Protein AF-A0A2P4PUT4-F1 (afdb_monomer_lite)

Sequence (90 aa):
MIREDNSAEIYDNPSMAAVIDFKWNAARNHFLRHGLIYLAFAIIFALLNGAIQIEQVEGGFDFVGLIIALVLFYWLGFYLLNTERIQLKY

Radius of gyration: 20.37 Å; chains: 1; bounding box: 58×31×41 Å

Structure (mmCIF, N/CA/C/O backbone):
data_AF-A0A2P4PUT4-F1
#
_entry.id   AF-A0A2P4PUT4-F1
#
loop_
_atom_site.group_PDB
_atom_site.id
_atom_site.type_symbol
_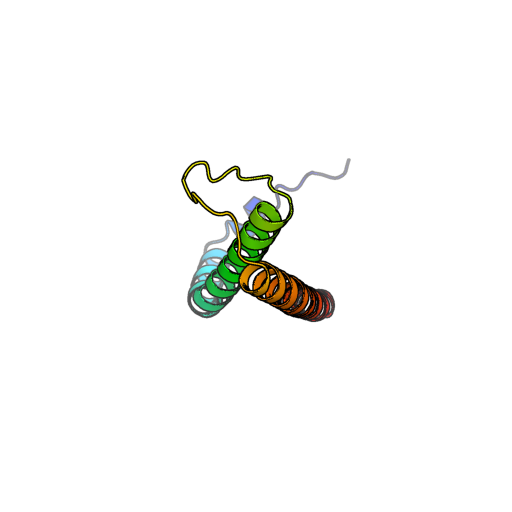atom_site.label_atom_id
_atom_site.label_alt_id
_atom_site.label_comp_id
_atom_site.label_asym_id
_atom_site.label_entity_id
_atom_site.label_seq_id
_atom_site.pdbx_PDB_ins_code
_atom_site.Cartn_x
_atom_site.Cartn_y
_atom_site.Cartn_z
_atom_site.occupancy
_atom_site.B_iso_or_equiv
_atom_site.auth_seq_id
_atom_site.auth_comp_id
_atom_site.auth_asym_id
_atom_site.auth_atom_id
_atom_site.pdbx_PDB_model_num
ATOM 1 N N . MET A 1 1 ? -36.420 20.184 -0.085 1.00 40.41 1 MET A N 1
ATOM 2 C CA . MET A 1 1 ? -35.085 20.688 0.298 1.00 40.41 1 MET A CA 1
ATOM 3 C C . MET A 1 1 ? -34.503 19.700 1.289 1.00 40.41 1 MET A C 1
ATOM 5 O O . MET A 1 1 ? -34.952 19.670 2.426 1.00 40.41 1 MET A O 1
ATOM 9 N N . ILE A 1 2 ? -33.609 18.825 0.830 1.00 49.62 2 ILE A N 1
ATOM 10 C CA . ILE A 1 2 ? -32.769 18.024 1.726 1.00 49.62 2 ILE A CA 1
ATOM 11 C C . ILE A 1 2 ? -31.850 19.042 2.398 1.00 49.62 2 ILE A C 1
ATOM 13 O O . ILE A 1 2 ? -31.137 19.757 1.698 1.00 49.62 2 ILE A O 1
ATOM 17 N N . ARG A 1 3 ? -31.972 19.215 3.719 1.00 55.94 3 ARG A N 1
ATOM 18 C CA . ARG A 1 3 ? -31.004 20.016 4.469 1.00 55.94 3 ARG A CA 1
ATOM 19 C C . ARG A 1 3 ? -29.685 19.272 4.351 1.00 55.94 3 ARG A C 1
ATOM 21 O O . ARG A 1 3 ? -29.621 18.085 4.655 1.00 55.94 3 ARG A O 1
ATOM 28 N N . GLU A 1 4 ? -28.682 19.961 3.842 1.00 59.00 4 GLU A N 1
ATOM 29 C CA . GLU A 1 4 ? -27.289 19.555 3.920 1.00 59.00 4 GLU A CA 1
ATOM 30 C C . GLU A 1 4 ? -26.905 19.668 5.399 1.00 59.00 4 GLU A C 1
ATOM 32 O O . GLU A 1 4 ? -26.360 20.675 5.841 1.00 59.00 4 GLU A O 1
ATOM 37 N N . ASP A 1 5 ? -27.359 18.700 6.204 1.00 57.00 5 ASP A N 1
ATOM 38 C CA . ASP A 1 5 ? -26.906 18.557 7.580 1.00 57.00 5 ASP A CA 1
ATOM 39 C C . ASP A 1 5 ? -25.399 18.380 7.482 1.00 57.00 5 ASP A C 1
ATOM 41 O O . ASP A 1 5 ? -24.908 17.412 6.894 1.00 57.00 5 ASP A O 1
ATOM 45 N N . ASN A 1 6 ? -24.674 19.370 7.993 1.00 62.84 6 ASN A N 1
ATOM 46 C CA . ASN A 1 6 ? -23.231 19.353 8.073 1.00 62.84 6 ASN A CA 1
ATOM 47 C C . ASN A 1 6 ? -22.847 18.172 8.967 1.00 62.84 6 ASN A C 1
ATOM 49 O O . ASN A 1 6 ? -22.769 18.302 10.185 1.00 62.84 6 ASN A O 1
ATOM 53 N N . SER A 1 7 ? -22.658 16.992 8.373 1.00 61.56 7 SER A N 1
ATOM 54 C CA . SER A 1 7 ? -22.453 15.733 9.092 1.00 61.56 7 SER A CA 1
ATOM 55 C C . SER A 1 7 ? -21.272 15.806 10.056 1.00 61.56 7 SER A C 1
ATOM 57 O O . SER A 1 7 ? -21.233 15.054 11.021 1.00 61.56 7 SER A O 1
ATOM 59 N N . ALA A 1 8 ? -20.335 16.730 9.822 1.00 62.72 8 ALA A N 1
ATOM 60 C CA . ALA A 1 8 ? -19.235 17.040 10.723 1.00 62.72 8 ALA A CA 1
ATOM 61 C C . ALA A 1 8 ? -19.703 17.472 12.127 1.00 62.72 8 ALA A C 1
ATOM 63 O O . ALA A 1 8 ? -19.078 17.084 13.106 1.00 62.72 8 ALA A O 1
ATOM 64 N N . GLU A 1 9 ? -20.826 18.187 12.244 1.00 68.50 9 GLU A N 1
ATOM 65 C CA . GLU A 1 9 ? -21.376 18.663 13.523 1.00 68.50 9 GLU A CA 1
ATOM 66 C C . GLU A 1 9 ? -21.880 17.504 14.404 1.00 68.50 9 GLU A C 1
ATOM 68 O O . GLU A 1 9 ? -21.811 17.568 15.627 1.00 68.50 9 GLU A O 1
ATOM 73 N N . ILE A 1 10 ? -22.296 16.386 13.794 1.00 69.75 10 ILE A N 1
ATOM 74 C CA . ILE A 1 10 ? -22.685 15.159 14.514 1.00 69.75 10 ILE A CA 1
ATOM 75 C C . ILE A 1 10 ? -21.460 14.500 15.170 1.00 69.75 10 ILE A C 1
ATOM 77 O O . ILE A 1 10 ? -21.564 13.939 16.264 1.00 69.75 10 ILE A O 1
ATOM 81 N N . TYR A 1 11 ? -20.297 14.578 14.513 1.00 68.06 11 TYR A N 1
ATOM 82 C CA . TYR A 1 11 ? -19.034 14.039 15.023 1.00 68.06 11 TYR A CA 1
ATOM 83 C C . TYR A 1 11 ? -18.323 14.987 15.999 1.00 68.06 11 TYR A C 1
ATOM 85 O O . TYR A 1 11 ? -17.460 14.527 16.746 1.00 68.06 11 TYR A O 1
ATOM 93 N N . ASP 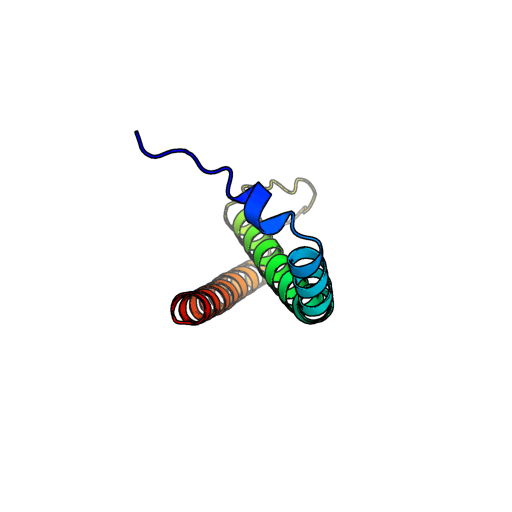A 1 12 ? -18.729 16.258 16.066 1.00 76.44 12 ASP A N 1
ATOM 94 C CA . ASP A 1 12 ? -18.200 17.281 16.983 1.00 76.44 12 ASP A CA 1
ATOM 95 C C . ASP A 1 12 ? -18.807 17.188 18.402 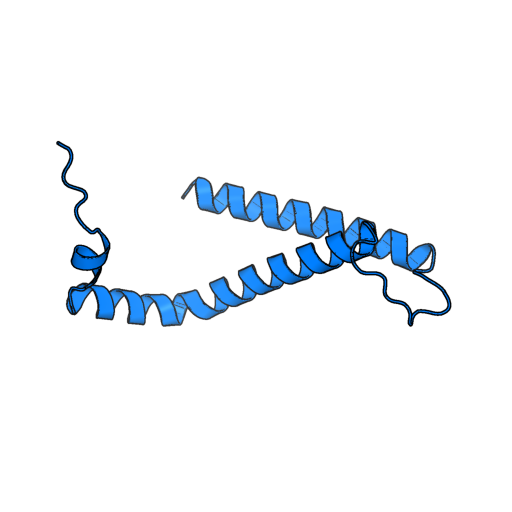1.00 76.44 12 ASP A C 1
ATOM 97 O O . ASP A 1 12 ? -18.909 18.153 19.157 1.00 76.44 12 ASP A O 1
ATOM 101 N N . ASN A 1 13 ? -19.243 15.985 18.785 1.00 84.94 13 ASN A N 1
ATOM 102 C CA . ASN A 1 13 ? -19.659 15.663 20.143 1.00 84.94 13 ASN A CA 1
ATOM 103 C C . ASN A 1 13 ? -18.441 15.146 20.936 1.00 84.94 13 ASN A C 1
ATOM 105 O O . ASN A 1 13 ? -17.801 14.183 20.493 1.00 84.94 13 ASN A O 1
ATOM 109 N N . PRO A 1 14 ? -18.148 15.676 22.141 1.00 86.81 14 PRO A N 1
ATOM 110 C CA . PRO A 1 14 ? -17.021 15.227 22.965 1.00 86.81 14 PRO A CA 1
ATOM 111 C C . PRO A 1 14 ? -17.022 13.717 23.249 1.00 86.81 14 PRO A C 1
ATOM 113 O O . PRO A 1 14 ? -15.958 13.102 23.331 1.00 86.81 14 PRO A O 1
ATOM 116 N N . SER A 1 15 ? -18.195 13.083 23.354 1.00 87.00 15 SER A N 1
ATOM 117 C CA . SER A 1 15 ? -18.282 11.626 23.512 1.00 87.00 15 SER A CA 1
ATOM 118 C C . SER A 1 15 ? -17.828 10.876 22.258 1.00 87.00 15 SER A C 1
ATOM 120 O O . SER A 1 15 ? -17.176 9.838 22.360 1.00 87.00 15 SER A O 1
ATOM 122 N N . MET A 1 16 ? -18.142 11.400 21.074 1.00 85.88 16 MET A N 1
ATOM 123 C CA . MET A 1 16 ? -17.765 10.787 19.803 1.00 85.88 16 MET A CA 1
ATOM 124 C C . MET A 1 16 ? -16.269 10.963 19.529 1.00 85.88 16 MET A C 1
ATOM 126 O O . MET A 1 16 ? -15.603 9.993 19.165 1.00 85.88 16 MET A O 1
ATOM 130 N N . ALA A 1 17 ? -15.722 12.145 19.822 1.00 85.75 17 ALA A N 1
ATOM 131 C CA . ALA A 1 17 ? -14.287 12.414 19.759 1.00 85.75 17 ALA A CA 1
ATOM 132 C C . ALA A 1 17 ? -13.474 11.466 20.663 1.00 85.75 17 ALA A C 1
ATOM 134 O O . ALA A 1 17 ? -12.485 10.887 20.216 1.00 85.75 17 ALA A O 1
ATOM 135 N N . ALA A 1 18 ? -13.928 11.224 21.899 1.00 88.88 18 ALA A N 1
ATOM 136 C CA . ALA A 1 18 ? -13.257 10.308 22.826 1.00 88.88 18 ALA A CA 1
ATOM 137 C C . ALA A 1 18 ? -13.248 8.849 22.330 1.00 88.88 18 ALA A C 1
ATOM 139 O O . ALA A 1 18 ? -12.243 8.145 22.455 1.00 88.88 18 ALA A O 1
ATOM 140 N N . VAL A 1 19 ? -14.352 8.383 21.733 1.00 88.88 19 VAL A N 1
ATOM 141 C CA . VAL A 1 19 ? -14.432 7.030 21.154 1.00 88.88 19 VAL A CA 1
ATOM 142 C C . VAL A 1 19 ? -13.533 6.899 19.925 1.00 88.88 19 VAL A C 1
ATOM 144 O O . VAL A 1 19 ? -12.889 5.859 19.751 1.00 88.88 19 VAL A O 1
ATOM 147 N N . ILE A 1 20 ? -13.477 7.934 19.081 1.00 87.31 20 ILE A N 1
ATOM 148 C CA . ILE A 1 20 ? -12.590 7.971 17.915 1.00 87.31 20 ILE A CA 1
ATOM 149 C C . ILE A 1 20 ? -11.134 7.909 18.368 1.00 87.31 20 ILE A C 1
ATOM 151 O O . ILE A 1 20 ? -10.411 7.062 17.858 1.00 87.31 20 ILE A O 1
ATOM 155 N N . ASP A 1 21 ? -10.712 8.713 19.346 1.00 89.38 21 ASP A N 1
ATOM 156 C CA . ASP A 1 21 ? -9.320 8.723 19.819 1.00 89.38 21 ASP A CA 1
ATOM 157 C C . ASP A 1 21 ? -8.906 7.367 20.422 1.00 89.38 21 ASP A C 1
ATOM 159 O O . ASP A 1 21 ? -7.867 6.795 20.070 1.00 89.38 21 ASP A O 1
ATOM 163 N N . PHE A 1 22 ? -9.790 6.762 21.226 1.00 88.62 22 PHE A N 1
ATOM 164 C CA . PHE A 1 22 ? -9.575 5.425 21.782 1.00 88.62 22 PHE A CA 1
ATOM 165 C C . PHE A 1 22 ? -9.396 4.355 20.691 1.00 88.62 22 PHE A C 1
ATOM 167 O O . PHE A 1 22 ? -8.454 3.558 20.736 1.00 88.62 22 PHE A O 1
ATOM 174 N N . LYS A 1 23 ? -10.281 4.332 19.683 1.00 90.56 23 LYS A N 1
ATOM 175 C CA . LYS A 1 23 ? -10.211 3.357 18.580 1.00 90.56 23 LYS A CA 1
ATOM 176 C C . LYS A 1 23 ? -9.072 3.656 17.608 1.00 90.56 23 LYS A C 1
ATOM 178 O O . LYS A 1 23 ? -8.452 2.723 17.095 1.00 90.56 23 LYS A O 1
ATOM 183 N N . TRP A 1 24 ? -8.775 4.929 17.367 1.00 90.81 24 TRP A N 1
ATOM 184 C CA . TRP A 1 24 ? -7.715 5.369 16.469 1.00 90.81 24 TRP A CA 1
ATOM 185 C C . TRP A 1 24 ? -6.357 4.900 16.964 1.00 90.81 24 TRP A C 1
ATOM 187 O O . TRP A 1 24 ? -5.588 4.375 16.168 1.00 90.81 24 TRP A O 1
ATOM 197 N N . ASN A 1 25 ? -6.070 4.980 18.264 1.00 89.00 25 ASN A N 1
ATOM 198 C CA . ASN A 1 25 ? -4.786 4.510 18.783 1.00 89.00 25 ASN A CA 1
ATOM 199 C C . ASN A 1 25 ? -4.533 3.017 18.475 1.00 89.00 25 ASN A C 1
ATOM 201 O O . ASN A 1 25 ? -3.414 2.641 18.126 1.00 89.00 25 ASN A O 1
ATOM 205 N N . ALA A 1 26 ? -5.579 2.182 18.515 1.00 87.88 26 ALA A N 1
ATOM 206 C CA . ALA A 1 26 ? -5.499 0.773 18.126 1.00 87.88 26 ALA A CA 1
ATOM 207 C C . ALA A 1 26 ? -5.432 0.570 16.596 1.00 87.88 26 ALA A C 1
ATOM 209 O O . ALA A 1 26 ? -4.692 -0.289 16.115 1.00 87.88 26 ALA A O 1
ATOM 210 N N . ALA A 1 27 ? -6.174 1.363 15.818 1.00 88.88 27 ALA A N 1
ATOM 211 C CA . ALA A 1 27 ? -6.258 1.232 14.360 1.00 88.88 27 ALA A CA 1
ATOM 212 C C . ALA A 1 27 ? -5.100 1.905 13.596 1.00 88.88 27 ALA A C 1
ATOM 214 O O . ALA A 1 27 ? -4.798 1.515 12.466 1.00 88.88 27 ALA A O 1
ATOM 215 N N . ARG A 1 28 ? -4.420 2.885 14.203 1.00 89.81 28 ARG A N 1
ATOM 216 C CA . ARG A 1 28 ? -3.420 3.757 13.563 1.00 89.81 28 ARG A CA 1
ATOM 217 C C . ARG A 1 28 ? -2.305 2.966 12.901 1.00 89.81 28 ARG A C 1
ATOM 219 O O . ARG A 1 28 ? -1.953 3.246 11.762 1.00 89.81 28 ARG A O 1
ATOM 226 N N . ASN A 1 29 ? -1.756 1.969 13.592 1.00 90.31 29 ASN A N 1
ATOM 227 C CA . ASN A 1 29 ? -0.644 1.194 13.044 1.00 90.31 29 ASN A CA 1
ATOM 228 C C . ASN A 1 29 ? -1.072 0.370 11.819 1.00 90.31 29 ASN A C 1
ATOM 230 O O . ASN A 1 29 ? -0.345 0.295 10.832 1.00 90.31 29 ASN A O 1
ATOM 234 N N . HIS A 1 30 ? -2.277 -0.209 11.860 1.00 89.19 30 HIS A N 1
ATOM 235 C CA . HIS A 1 30 ? -2.836 -0.933 10.722 1.00 89.19 30 HIS A CA 1
ATOM 236 C C . HIS A 1 30 ? -3.089 0.009 9.539 1.00 89.19 30 HIS A C 1
ATOM 238 O O . HIS A 1 30 ? -2.669 -0.288 8.423 1.00 89.19 30 HIS A O 1
ATOM 244 N N . PHE A 1 31 ? -3.707 1.166 9.790 1.00 88.88 31 PHE A N 1
ATOM 245 C CA . PHE A 1 31 ? -3.971 2.177 8.769 1.00 88.88 31 PHE A CA 1
ATOM 246 C C . PHE A 1 31 ? -2.680 2.690 8.116 1.00 88.88 31 PHE A C 1
ATOM 248 O O . PHE A 1 31 ? -2.567 2.673 6.893 1.00 88.88 31 PHE A O 1
ATOM 255 N N . LEU A 1 32 ? -1.676 3.067 8.915 1.00 91.75 32 LEU A N 1
ATOM 256 C CA . LEU A 1 32 ? -0.386 3.542 8.407 1.00 91.75 32 LEU A CA 1
ATOM 257 C C . LEU A 1 32 ? 0.337 2.465 7.598 1.00 91.75 32 LEU A C 1
ATOM 259 O O . LEU A 1 32 ? 0.824 2.747 6.506 1.00 91.75 32 LEU A O 1
ATOM 263 N N . ARG A 1 33 ? 0.371 1.219 8.086 1.00 90.50 33 ARG A N 1
ATOM 264 C CA . ARG A 1 33 ? 0.968 0.101 7.343 1.00 90.50 33 ARG A CA 1
ATOM 265 C C . ARG A 1 33 ? 0.263 -0.116 6.007 1.00 90.50 33 ARG A C 1
ATOM 267 O O . ARG A 1 33 ? 0.930 -0.331 5.001 1.00 90.50 33 ARG A O 1
ATOM 274 N N . HIS A 1 34 ? -1.064 -0.068 5.998 1.00 91.12 34 HIS A N 1
ATOM 275 C CA . HIS A 1 34 ? -1.842 -0.244 4.781 1.00 91.12 34 HIS A CA 1
ATOM 276 C C . HIS A 1 34 ? -1.580 0.896 3.787 1.00 91.12 34 HIS A C 1
ATOM 278 O O . HIS A 1 34 ? -1.251 0.628 2.636 1.00 91.12 34 HIS A O 1
ATOM 284 N N . GLY A 1 35 ? -1.587 2.150 4.248 1.00 90.19 35 GLY A N 1
ATOM 285 C CA . GLY A 1 35 ? -1.255 3.316 3.426 1.00 90.19 35 GLY A CA 1
ATOM 286 C C . GLY A 1 35 ? 0.165 3.271 2.847 1.00 90.19 35 GLY A C 1
ATOM 287 O O . GLY A 1 35 ? 0.357 3.565 1.670 1.00 90.19 35 GLY A O 1
ATOM 288 N N . LEU A 1 36 ? 1.157 2.823 3.626 1.00 92.62 36 LEU A N 1
ATOM 289 C CA . LEU A 1 36 ? 2.530 2.637 3.139 1.00 92.62 36 LEU A CA 1
ATOM 290 C C . LEU A 1 36 ? 2.624 1.576 2.034 1.00 92.62 36 LEU A C 1
ATOM 292 O O . LEU A 1 36 ? 3.404 1.737 1.099 1.00 92.62 36 LEU A O 1
ATOM 296 N N . ILE A 1 37 ? 1.819 0.513 2.109 1.00 92.69 37 ILE A N 1
ATOM 297 C CA . ILE A 1 37 ? 1.753 -0.522 1.069 1.00 92.69 37 ILE A CA 1
ATOM 298 C C . ILE A 1 37 ? 1.166 0.049 -0.236 1.00 92.69 37 ILE A C 1
ATOM 300 O O . ILE A 1 37 ? 1.715 -0.220 -1.305 1.00 92.69 37 ILE A O 1
ATOM 304 N N . TYR A 1 38 ? 0.119 0.882 -0.164 1.00 92.50 38 TYR A N 1
ATOM 305 C CA . TYR A 1 38 ? -0.400 1.610 -1.335 1.00 92.50 38 TYR A CA 1
ATOM 306 C C . TYR A 1 38 ? 0.638 2.553 -1.939 1.00 92.50 38 TYR A C 1
ATOM 308 O O . TYR A 1 38 ? 0.792 2.601 -3.158 1.00 92.50 38 TYR A O 1
ATOM 316 N N . LEU A 1 39 ? 1.381 3.273 -1.097 1.00 92.81 39 LEU A N 1
ATOM 317 C CA . LEU A 1 39 ? 2.437 4.173 -1.551 1.00 92.81 39 LEU A CA 1
ATOM 318 C C . LEU A 1 39 ? 3.558 3.401 -2.261 1.00 92.81 39 LEU A C 1
ATOM 320 O O . LEU A 1 39 ? 3.976 3.792 -3.349 1.00 92.81 39 LEU A O 1
ATOM 324 N N . ALA A 1 40 ? 3.998 2.271 -1.702 1.00 91.25 40 ALA A N 1
ATOM 325 C CA . ALA A 1 40 ? 4.990 1.407 -2.339 1.00 91.25 40 ALA A CA 1
ATOM 326 C C . ALA A 1 40 ? 4.497 0.867 -3.693 1.00 91.25 40 ALA A C 1
ATOM 328 O O . ALA A 1 40 ? 5.240 0.889 -4.674 1.00 91.25 40 ALA A O 1
ATOM 329 N N . PHE A 1 41 ? 3.233 0.440 -3.773 1.00 92.56 41 PHE A N 1
ATOM 330 C CA . PHE A 1 41 ? 2.614 0.002 -5.025 1.00 92.56 41 PHE A CA 1
ATOM 331 C C . PHE A 1 41 ? 2.586 1.121 -6.080 1.00 92.56 41 PHE A C 1
ATOM 333 O O . PHE A 1 41 ? 2.967 0.888 -7.228 1.00 92.56 41 PHE A O 1
ATOM 340 N N . ALA A 1 42 ? 2.213 2.344 -5.692 1.00 91.25 42 ALA A N 1
ATOM 341 C CA . ALA A 1 42 ? 2.193 3.502 -6.585 1.00 91.25 42 ALA A CA 1
ATOM 342 C C . ALA A 1 42 ? 3.594 3.875 -7.102 1.00 91.25 42 ALA A C 1
ATOM 344 O O . ALA A 1 42 ? 3.744 4.206 -8.278 1.00 91.25 42 ALA A O 1
ATOM 345 N N . ILE A 1 43 ? 4.631 3.769 -6.262 1.00 89.38 43 ILE A N 1
ATOM 346 C CA . ILE A 1 43 ? 6.023 3.982 -6.686 1.00 89.38 43 ILE A CA 1
ATOM 347 C C . ILE A 1 43 ? 6.433 2.934 -7.724 1.00 89.38 43 ILE A C 1
ATOM 349 O O . ILE A 1 43 ? 6.960 3.296 -8.772 1.00 89.38 43 ILE A O 1
ATOM 353 N N . ILE A 1 44 ? 6.158 1.648 -7.478 1.00 88.81 44 ILE A N 1
ATOM 354 C CA . ILE A 1 44 ? 6.480 0.573 -8.433 1.00 88.81 44 ILE A CA 1
ATOM 355 C C . ILE A 1 44 ? 5.749 0.799 -9.763 1.00 88.81 44 ILE A C 1
ATOM 357 O O . ILE A 1 44 ? 6.353 0.663 -10.825 1.00 88.81 44 ILE A O 1
ATOM 361 N N . PHE A 1 45 ? 4.479 1.208 -9.720 1.00 89.44 45 PHE A N 1
ATOM 362 C CA . PHE A 1 45 ? 3.720 1.572 -10.916 1.00 89.44 45 PHE A CA 1
ATOM 363 C C . PHE A 1 45 ? 4.376 2.723 -11.688 1.00 89.44 45 PHE A C 1
ATOM 365 O O . PHE A 1 45 ? 4.542 2.639 -12.906 1.00 89.44 45 PHE A O 1
ATOM 372 N N . ALA A 1 46 ? 4.765 3.790 -10.989 1.00 87.44 46 ALA A N 1
ATOM 373 C CA . ALA A 1 46 ? 5.382 4.960 -11.599 1.00 87.44 46 ALA A CA 1
ATOM 374 C C . ALA A 1 46 ? 6.748 4.636 -12.229 1.00 87.44 46 ALA A C 1
ATOM 376 O O . ALA A 1 46 ? 7.057 5.142 -13.309 1.00 87.44 46 ALA A O 1
ATOM 377 N N . LEU A 1 47 ? 7.524 3.750 -11.595 1.00 82.94 47 LEU A N 1
ATOM 378 C CA . LEU A 1 47 ? 8.788 3.232 -12.124 1.00 82.94 47 LEU A CA 1
ATOM 379 C C . LEU A 1 47 ? 8.576 2.380 -13.382 1.00 82.94 47 LEU A C 1
ATOM 381 O O . LEU A 1 47 ? 9.263 2.591 -14.377 1.00 82.94 47 LEU A O 1
ATOM 385 N N . LEU A 1 48 ? 7.606 1.457 -13.372 1.00 84.12 48 LEU A N 1
ATOM 386 C CA . LEU A 1 48 ? 7.318 0.583 -14.519 1.00 84.12 48 LEU A CA 1
ATOM 387 C C . LEU A 1 48 ? 6.792 1.349 -15.741 1.00 84.12 48 LEU A C 1
ATOM 389 O O . LEU A 1 48 ? 7.116 0.991 -16.868 1.00 84.12 48 LEU A O 1
ATOM 393 N N . ASN A 1 49 ? 5.995 2.400 -15.531 1.00 83.12 49 ASN A N 1
ATOM 394 C CA . ASN A 1 49 ? 5.449 3.216 -16.621 1.00 83.12 49 ASN A CA 1
ATOM 395 C C . ASN A 1 49 ? 6.419 4.304 -17.108 1.00 83.12 49 ASN A C 1
ATOM 397 O O . ASN A 1 49 ? 6.079 5.051 -18.022 1.00 83.12 49 ASN A O 1
ATOM 401 N N . GLY A 1 50 ? 7.598 4.437 -16.489 1.00 76.00 50 GLY A N 1
ATOM 402 C CA . GLY A 1 50 ? 8.539 5.514 -16.802 1.00 76.00 50 GLY A CA 1
ATOM 403 C C . GLY A 1 50 ? 7.998 6.913 -16.483 1.00 76.00 50 GLY A C 1
ATOM 404 O O . GLY A 1 50 ? 8.496 7.898 -17.021 1.00 76.00 50 GLY A O 1
ATOM 405 N N . ALA A 1 51 ? 6.982 7.012 -15.617 1.00 73.56 51 ALA A N 1
ATOM 406 C CA . ALA A 1 51 ? 6.397 8.285 -15.193 1.00 73.56 51 ALA A CA 1
ATOM 407 C C . ALA A 1 51 ? 7.376 9.103 -14.336 1.00 73.56 51 ALA A C 1
ATOM 409 O O . ALA A 1 51 ? 7.308 10.329 -14.302 1.00 73.56 51 ALA A O 1
ATOM 410 N N . ILE A 1 52 ? 8.300 8.415 -13.660 1.00 71.50 52 ILE A N 1
ATOM 411 C CA . ILE A 1 52 ? 9.434 9.020 -12.968 1.00 71.50 52 ILE A CA 1
ATOM 412 C C . ILE A 1 52 ? 10.678 8.707 -13.796 1.00 71.50 52 ILE A C 1
ATOM 414 O O . ILE A 1 52 ? 11.167 7.578 -13.798 1.00 71.50 52 ILE A O 1
ATOM 418 N N . GLN A 1 53 ? 11.187 9.711 -14.507 1.00 63.53 53 GLN A N 1
ATOM 419 C CA . GLN A 1 53 ? 12.490 9.626 -15.158 1.00 63.53 53 GLN A CA 1
ATOM 420 C C . GLN A 1 53 ? 13.566 9.778 -14.084 1.00 63.53 53 GLN A C 1
ATOM 422 O O . GLN A 1 53 ? 13.849 10.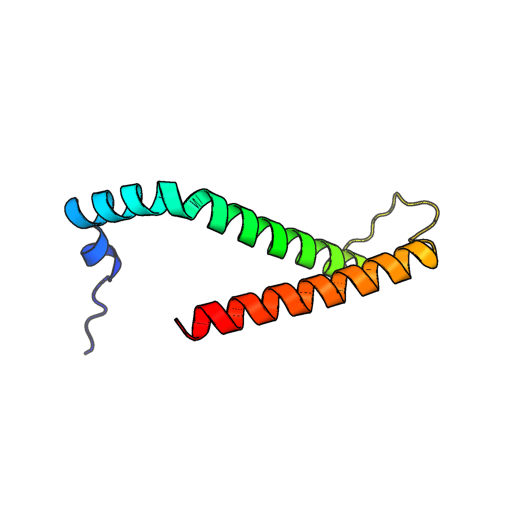880 -13.619 1.00 63.53 53 GLN A O 1
ATOM 427 N N . ILE A 1 54 ? 14.141 8.661 -13.641 1.00 64.06 54 ILE A N 1
ATOM 428 C CA . ILE A 1 54 ? 15.325 8.703 -12.784 1.00 64.06 54 ILE A CA 1
ATOM 429 C C . ILE A 1 54 ? 16.525 8.905 -13.708 1.00 64.06 54 ILE A C 1
ATOM 431 O O . ILE A 1 54 ? 17.104 7.941 -14.200 1.00 64.06 54 ILE A O 1
ATOM 435 N N . GLU A 1 55 ? 16.891 10.165 -13.951 1.00 58.19 55 GLU A N 1
ATOM 436 C CA . GLU A 1 55 ? 18.048 10.555 -14.778 1.00 58.19 55 GLU A CA 1
ATOM 437 C C . GLU A 1 55 ? 19.392 9.985 -14.272 1.00 58.19 55 GLU A C 1
ATOM 439 O O . GLU A 1 55 ? 20.385 10.047 -14.986 1.00 58.19 55 GLU A O 1
ATOM 444 N N . GLN A 1 56 ? 19.445 9.416 -13.060 1.00 53.16 56 GLN A N 1
ATOM 445 C CA . GLN A 1 56 ? 20.688 8.999 -12.396 1.00 53.16 56 GLN A CA 1
ATOM 446 C C . GLN A 1 56 ? 20.961 7.491 -12.346 1.00 53.16 56 GLN A C 1
ATOM 448 O O . GLN A 1 56 ? 21.936 7.084 -11.716 1.00 53.16 56 GLN A O 1
ATOM 453 N N . VAL A 1 57 ? 20.153 6.643 -12.988 1.00 56.47 57 VAL A N 1
ATOM 454 C CA . VAL A 1 57 ? 20.538 5.231 -13.147 1.00 56.47 57 VAL A CA 1
ATOM 455 C C . VAL A 1 57 ? 21.169 5.067 -14.526 1.00 56.47 57 VAL A C 1
ATOM 457 O O . VAL A 1 57 ? 20.494 4.752 -15.505 1.00 56.47 57 VAL A O 1
ATOM 460 N N . GLU A 1 58 ? 22.469 5.360 -14.617 1.00 45.94 58 GLU A N 1
ATOM 461 C CA . GLU A 1 58 ? 23.307 5.009 -15.769 1.00 45.94 58 GLU A CA 1
ATOM 462 C C . GLU A 1 58 ? 23.287 3.480 -15.935 1.00 45.94 58 GLU A C 1
ATOM 464 O O . GLU A 1 58 ? 24.067 2.752 -15.329 1.00 45.94 58 GLU A O 1
ATOM 469 N N . GLY A 1 59 ? 22.308 2.996 -16.697 1.00 54.94 59 GLY A N 1
ATOM 470 C CA . GLY A 1 59 ? 21.908 1.592 -16.732 1.00 54.94 59 GLY A CA 1
ATOM 471 C C . GLY A 1 59 ? 20.562 1.430 -16.042 1.00 54.94 59 GLY A C 1
ATOM 472 O O . GLY A 1 59 ? 20.506 1.154 -14.852 1.00 54.94 59 GLY A O 1
ATOM 473 N N . GLY A 1 60 ? 19.464 1.636 -16.779 1.00 61.97 60 GLY A N 1
ATOM 474 C CA . GLY A 1 60 ? 18.112 1.371 -16.277 1.00 61.97 60 GLY A CA 1
ATOM 475 C C . GLY A 1 60 ? 17.960 -0.047 -15.704 1.00 61.97 60 GLY A C 1
ATOM 476 O O . GLY A 1 60 ? 18.895 -0.837 -15.718 1.00 61.97 60 GLY A O 1
ATOM 477 N N . PHE A 1 61 ? 16.776 -0.396 -15.193 1.00 62.84 61 PHE A N 1
ATOM 478 C CA . PHE A 1 61 ? 16.562 -1.719 -14.595 1.00 62.84 61 PHE A CA 1
ATOM 479 C C . PHE A 1 61 ? 17.107 -2.855 -15.478 1.00 62.84 61 PHE A C 1
ATOM 481 O O . PHE A 1 61 ? 16.649 -3.045 -16.606 1.00 62.84 61 PHE A O 1
ATOM 488 N N . ASP A 1 62 ? 18.041 -3.639 -14.933 1.00 77.56 62 ASP A N 1
ATOM 489 C CA . ASP A 1 62 ? 18.472 -4.892 -15.549 1.00 77.56 62 ASP A CA 1
ATOM 490 C C . ASP A 1 62 ? 17.255 -5.788 -15.820 1.00 77.56 62 ASP A C 1
ATOM 492 O O . ASP A 1 62 ? 16.257 -5.743 -15.094 1.00 77.56 62 ASP A O 1
ATOM 496 N N . PHE A 1 63 ? 17.345 -6.668 -16.824 1.00 78.31 63 PHE A N 1
ATOM 497 C CA . PHE A 1 63 ? 16.267 -7.607 -17.180 1.00 78.31 63 PHE A CA 1
ATOM 498 C C . PHE A 1 63 ? 15.715 -8.370 -15.962 1.00 78.31 63 PHE A C 1
ATOM 500 O O . PHE A 1 63 ? 14.507 -8.563 -15.832 1.00 78.31 63 PHE A O 1
ATOM 507 N N . VAL A 1 64 ? 16.596 -8.761 -15.037 1.00 84.88 64 VAL A N 1
ATOM 508 C CA . VAL A 1 64 ? 16.223 -9.422 -13.778 1.00 84.88 64 VAL A CA 1
ATOM 509 C C . VAL A 1 64 ? 15.461 -8.468 -12.851 1.00 84.88 64 VAL A C 1
ATOM 511 O O . VAL A 1 64 ? 14.445 -8.855 -12.275 1.00 84.88 64 VAL A O 1
ATOM 514 N N . GLY A 1 65 ? 15.904 -7.214 -12.739 1.00 84.25 65 GLY A N 1
ATOM 515 C CA . GLY A 1 65 ? 15.241 -6.175 -11.950 1.00 84.25 65 GLY A CA 1
ATOM 516 C C . GLY A 1 65 ? 13.837 -5.848 -12.464 1.00 84.25 65 GLY A C 1
ATOM 517 O O . GLY A 1 65 ? 12.912 -5.735 -11.662 1.00 84.25 65 GLY A O 1
ATOM 518 N N . LEU A 1 66 ? 13.648 -5.791 -13.787 1.00 84.12 66 LEU A N 1
ATOM 519 C CA . LEU A 1 66 ? 12.328 -5.616 -14.405 1.00 84.12 66 LEU A CA 1
ATOM 520 C C . LEU A 1 66 ? 11.384 -6.782 -14.095 1.00 84.12 66 LEU A C 1
ATOM 522 O O . LEU A 1 66 ? 10.225 -6.554 -13.751 1.00 84.12 66 LEU A O 1
ATOM 526 N N . ILE A 1 67 ? 11.871 -8.025 -14.174 1.00 87.81 67 ILE A N 1
ATOM 527 C CA . ILE A 1 67 ? 11.069 -9.209 -13.832 1.00 87.81 67 ILE A CA 1
ATOM 528 C C . ILE A 1 67 ? 10.658 -9.165 -12.357 1.00 87.81 67 ILE A C 1
ATOM 530 O O . ILE A 1 67 ? 9.489 -9.381 -12.044 1.00 87.81 67 ILE A O 1
ATOM 534 N N . ILE A 1 68 ? 11.586 -8.841 -11.452 1.00 88.94 68 ILE A N 1
ATOM 535 C CA . ILE A 1 68 ? 11.289 -8.713 -10.019 1.00 88.94 68 ILE A CA 1
ATOM 536 C C . ILE A 1 68 ? 10.252 -7.609 -9.782 1.00 88.94 68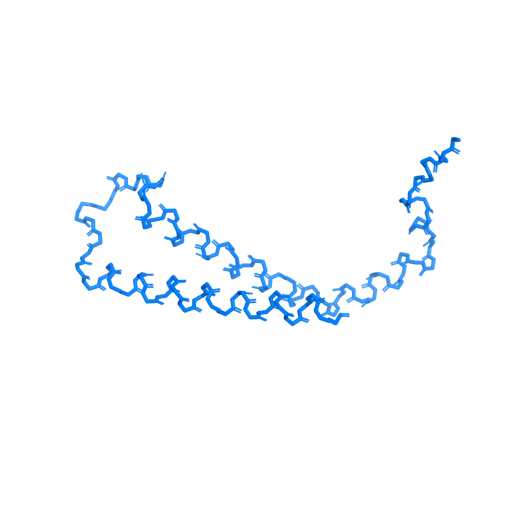 ILE A C 1
ATOM 538 O O . ILE A 1 68 ? 9.282 -7.836 -9.060 1.00 88.94 68 ILE A O 1
ATOM 542 N N . ALA A 1 69 ? 10.411 -6.443 -10.413 1.00 87.56 69 ALA A N 1
ATOM 543 C CA . ALA A 1 69 ? 9.471 -5.332 -10.294 1.00 87.56 69 ALA A CA 1
ATOM 544 C C . ALA A 1 69 ? 8.068 -5.705 -10.800 1.00 87.56 69 ALA A C 1
ATOM 546 O O . ALA A 1 69 ? 7.084 -5.395 -10.133 1.00 87.56 69 ALA A O 1
ATOM 547 N N . LEU A 1 70 ? 7.964 -6.429 -11.921 1.00 89.56 70 LEU A N 1
ATOM 548 C CA . LEU A 1 70 ? 6.691 -6.936 -12.443 1.00 89.56 70 LEU A CA 1
ATOM 549 C C . LEU A 1 70 ? 6.042 -7.950 -11.497 1.00 89.56 70 LEU A C 1
ATOM 551 O O . LEU A 1 70 ? 4.856 -7.832 -11.194 1.00 89.56 70 LEU A O 1
ATOM 555 N N . VAL A 1 71 ? 6.804 -8.926 -10.995 1.00 93.00 71 VAL A N 1
ATOM 556 C CA . VAL A 1 71 ? 6.292 -9.925 -10.044 1.00 93.00 71 VAL A CA 1
ATOM 557 C C . VAL A 1 71 ? 5.792 -9.245 -8.771 1.00 93.00 71 VAL A C 1
ATOM 559 O O . VAL A 1 71 ? 4.680 -9.528 -8.326 1.00 93.00 71 VAL A O 1
ATOM 562 N N . LEU A 1 72 ? 6.572 -8.313 -8.216 1.00 92.19 72 LEU A N 1
ATOM 563 C CA . LEU A 1 72 ? 6.176 -7.536 -7.043 1.00 92.19 72 LEU A CA 1
ATOM 564 C C . LEU A 1 72 ? 4.933 -6.694 -7.319 1.00 92.19 72 LEU A C 1
ATOM 566 O O . LEU A 1 72 ? 4.031 -6.679 -6.486 1.00 92.19 72 LEU A O 1
ATOM 570 N N . PHE A 1 73 ? 4.854 -6.041 -8.479 1.00 92.56 73 PHE A N 1
ATOM 571 C CA . PHE A 1 73 ? 3.707 -5.228 -8.869 1.00 92.56 73 PHE A CA 1
ATOM 572 C C . PHE A 1 73 ? 2.413 -6.044 -8.896 1.00 92.56 73 PHE A C 1
ATOM 574 O O . PHE A 1 73 ? 1.437 -5.663 -8.250 1.00 92.56 73 PHE A O 1
ATOM 581 N N . TYR A 1 74 ? 2.408 -7.196 -9.573 1.00 93.31 74 TYR A N 1
ATOM 582 C CA . TYR A 1 74 ? 1.227 -8.059 -9.617 1.00 93.31 74 TYR A CA 1
ATOM 583 C C . TYR A 1 74 ? 0.907 -8.668 -8.252 1.00 93.31 74 TYR A C 1
ATOM 585 O O . TYR A 1 74 ? -0.259 -8.711 -7.865 1.00 93.31 74 TYR A O 1
ATOM 593 N N . TRP A 1 75 ? 1.920 -9.101 -7.499 1.00 93.94 75 TRP A N 1
ATOM 594 C CA . TRP A 1 75 ? 1.723 -9.671 -6.167 1.00 93.94 75 TRP A CA 1
ATOM 595 C C . TRP A 1 75 ? 1.090 -8.668 -5.199 1.00 93.94 75 TRP A C 1
ATOM 597 O O . TRP A 1 75 ? 0.088 -8.976 -4.550 1.00 93.94 75 TRP A O 1
ATOM 607 N N . LEU A 1 76 ? 1.644 -7.452 -5.134 1.00 93.44 76 LEU A N 1
ATOM 608 C CA . LEU A 1 76 ? 1.071 -6.351 -4.367 1.00 93.44 76 LEU A CA 1
ATOM 609 C C . LEU A 1 76 ? -0.332 -6.033 -4.880 1.00 93.44 76 LEU A C 1
ATOM 611 O O . LEU A 1 76 ? -1.264 -6.063 -4.089 1.00 93.44 76 LEU A O 1
ATOM 615 N N . GLY A 1 77 ? -0.523 -5.831 -6.184 1.00 93.12 77 GLY A N 1
ATOM 616 C CA . GLY A 1 77 ? -1.838 -5.527 -6.756 1.00 93.12 77 GLY A CA 1
ATOM 617 C C . GLY A 1 77 ? -2.922 -6.530 -6.341 1.00 93.12 77 GLY A C 1
ATOM 618 O O . GLY A 1 77 ? -3.983 -6.129 -5.865 1.00 93.12 77 GLY A O 1
ATOM 619 N N . PHE A 1 78 ? -2.638 -7.834 -6.418 1.00 94.69 78 PHE A N 1
ATOM 620 C CA . PHE A 1 78 ? -3.559 -8.873 -5.945 1.00 94.69 78 PHE A CA 1
ATOM 621 C C . PHE A 1 78 ? -3.788 -8.830 -4.432 1.00 94.69 78 PHE A C 1
ATOM 623 O O . PHE A 1 78 ? -4.917 -9.034 -3.980 1.00 94.69 78 PHE A O 1
ATOM 630 N N . TYR A 1 79 ? -2.743 -8.582 -3.642 1.00 93.62 79 TYR A N 1
ATOM 631 C CA . TYR A 1 79 ? -2.872 -8.425 -2.196 1.00 93.62 79 TYR A CA 1
ATOM 632 C C . TYR A 1 79 ? -3.790 -7.245 -1.843 1.00 93.62 79 TYR A C 1
ATOM 634 O O . TYR A 1 79 ? -4.755 -7.445 -1.105 1.00 93.62 79 TYR A O 1
ATOM 642 N N . LEU A 1 80 ? -3.547 -6.056 -2.412 1.00 92.88 80 LEU A N 1
ATOM 643 C CA . LEU A 1 80 ? -4.349 -4.854 -2.156 1.00 92.88 80 LEU A CA 1
ATOM 644 C C . LEU A 1 80 ? -5.809 -5.059 -2.597 1.00 92.88 80 LEU A C 1
ATOM 646 O O . LEU A 1 80 ? -6.733 -4.812 -1.821 1.00 92.88 80 LEU A O 1
ATOM 650 N N . LEU A 1 81 ? -6.029 -5.623 -3.787 1.00 93.12 81 LEU A N 1
ATOM 651 C CA . LEU A 1 81 ? -7.375 -5.888 -4.302 1.00 93.12 81 LEU A CA 1
ATOM 652 C C . LEU A 1 81 ? -8.151 -6.865 -3.406 1.00 93.12 81 LEU A C 1
ATOM 654 O O . LEU A 1 81 ? -9.334 -6.667 -3.133 1.00 93.12 81 LEU A O 1
ATOM 658 N N . ASN A 1 82 ? -7.499 -7.913 -2.897 1.00 92.38 82 ASN A N 1
ATOM 659 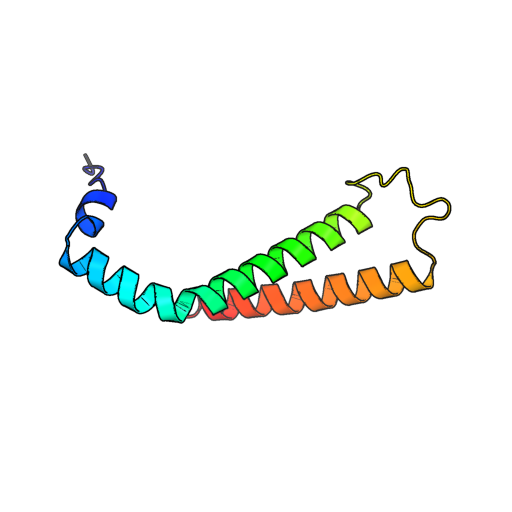C CA . ASN A 1 82 ? -8.140 -8.831 -1.955 1.00 92.38 82 ASN A CA 1
ATOM 660 C C . ASN A 1 82 ? -8.453 -8.161 -0.613 1.00 92.38 82 ASN A C 1
ATOM 662 O O . ASN A 1 82 ? -9.507 -8.433 -0.038 1.00 92.38 82 ASN A O 1
ATOM 666 N N . THR A 1 83 ? -7.582 -7.277 -0.120 1.00 90.31 83 THR A N 1
ATOM 667 C CA . THR A 1 83 ? -7.858 -6.535 1.116 1.00 90.31 83 THR A CA 1
ATOM 668 C C . THR A 1 83 ? -9.040 -5.580 0.969 1.00 90.31 83 THR A C 1
ATOM 670 O O . THR A 1 83 ? -9.904 -5.576 1.844 1.00 90.31 83 THR A O 1
ATOM 673 N N . GLU A 1 84 ? -9.153 -4.859 -0.151 1.00 89.94 84 GLU A N 1
ATOM 674 C CA . GLU A 1 84 ? -10.311 -4.000 -0.437 1.00 89.94 84 GLU A CA 1
ATOM 675 C C . GLU A 1 84 ? -11.599 -4.817 -0.528 1.00 89.94 84 GLU A C 1
ATOM 677 O O . GLU A 1 84 ? -12.615 -4.451 0.054 1.00 89.94 84 GLU A O 1
ATOM 682 N N . ARG A 1 85 ? -11.559 -5.979 -1.192 1.00 91.06 85 ARG A N 1
ATOM 683 C CA . ARG A 1 85 ? -12.724 -6.873 -1.271 1.00 91.06 85 ARG A CA 1
ATOM 684 C C . ARG A 1 85 ? -13.222 -7.318 0.101 1.00 91.06 85 ARG A C 1
ATOM 686 O O . ARG A 1 85 ? -14.426 -7.474 0.280 1.00 91.06 85 ARG A O 1
ATOM 693 N N . ILE A 1 86 ? -12.318 -7.551 1.052 1.00 90.00 86 ILE A N 1
ATOM 694 C CA . ILE A 1 86 ? -12.693 -7.904 2.425 1.00 90.00 86 ILE A CA 1
ATOM 695 C C . ILE A 1 86 ? -13.282 -6.681 3.137 1.00 90.00 86 ILE A C 1
ATOM 697 O O . ILE A 1 86 ? -14.333 -6.810 3.754 1.00 90.00 86 ILE A O 1
ATOM 701 N N . GLN A 1 87 ? -12.664 -5.505 3.007 1.00 86.75 87 GLN A N 1
ATOM 702 C CA . GLN A 1 87 ? -13.147 -4.259 3.618 1.00 86.75 87 GLN A CA 1
ATOM 703 C C . GLN A 1 87 ? -14.491 -3.779 3.055 1.00 86.75 87 GLN A C 1
ATOM 705 O O . GLN A 1 87 ? -15.252 -3.156 3.769 1.00 86.75 87 GLN A O 1
ATOM 710 N N . LEU A 1 88 ? -14.808 -4.059 1.789 1.00 84.62 88 LEU A N 1
ATOM 711 C CA . LEU A 1 88 ? -16.110 -3.711 1.206 1.00 84.62 88 LEU A CA 1
ATOM 712 C C . LEU A 1 88 ? -17.230 -4.654 1.658 1.00 84.62 88 LEU A C 1
ATOM 714 O O . LEU A 1 88 ? -18.406 -4.308 1.576 1.00 84.62 88 LEU A O 1
ATOM 718 N N . LYS A 1 89 ? -16.878 -5.872 2.076 1.00 82.88 89 LYS A N 1
ATOM 719 C CA . LYS A 1 89 ? -17.844 -6.875 2.530 1.00 82.88 89 LYS A CA 1
ATOM 720 C C . LYS A 1 89 ? -18.279 -6.653 3.984 1.00 82.88 89 LYS A C 1
ATOM 722 O O . LYS A 1 89 ? -19.385 -7.067 4.332 1.00 82.88 89 LYS A O 1
ATOM 727 N N . TYR A 1 90 ? -17.401 -6.091 4.812 1.00 59.91 90 TYR A N 1
ATOM 728 C CA . TYR A 1 90 ? -17.574 -5.926 6.257 1.00 59.91 90 TYR A CA 1
ATOM 729 C C . TYR A 1 90 ? -17.634 -4.454 6.637 1.00 59.91 90 TYR A C 1
ATOM 731 O O . TYR A 1 90 ? -18.512 -4.113 7.457 1.00 59.91 90 TYR A O 1
#

Secondary structure (DSSP, 8-state):
------HHHHH-SHHHHHHHHHHHHHHHHHHHHHHHHHHHHHHHHHHHTT-S--TT-SS---HHHHHHHHHHHHHHHHHHHHHHHHHHH-

Foldseek 3Di:
DPPPPVVVVVCPDPVNVVVCVVVCVVCVVVVVVLVVLVVVLVVLVCLLVVVDVPVPPPDRQDPVRNVVSVVSNVVSVVVNVVVVVVVVVD

pLDDT: mean 81.38, std 13.59, range [40.41, 94.69]

Organism: Rhizophagus irregularis (strain DAOM 181602 / DAOM 197198 / MUCL 43194) (NCBI:txid747089)